Protein AF-A0A316NWN3-F1 (afdb_monomer_lite)

Structure (mmCIF, N/CA/C/O backbone):
data_AF-A0A316NWN3-F1
#
_entry.id   AF-A0A316NWN3-F1
#
loop_
_atom_site.group_PDB
_atom_site.id
_atom_site.type_symbol
_atom_site.label_atom_id
_atom_site.label_alt_id
_atom_site.label_comp_id
_atom_site.label_asym_id
_atom_site.label_entity_id
_atom_site.label_seq_id
_atom_site.pdbx_PDB_ins_code
_atom_site.Cartn_x
_atom_site.Cartn_y
_atom_site.Cartn_z
_atom_site.occupancy
_atom_site.B_iso_or_equiv
_atom_site.auth_seq_id
_atom_site.auth_comp_id
_atom_site.auth_asym_id
_atom_site.auth_atom_id
_atom_site.pdbx_PDB_model_num
ATOM 1 N N . MET A 1 1 ? -12.450 16.317 -14.179 1.00 37.69 1 MET A N 1
ATOM 2 C CA . MET A 1 1 ? -12.655 14.947 -13.671 1.00 37.69 1 MET A CA 1
ATOM 3 C C . MET A 1 1 ? -11.309 14.260 -13.741 1.00 37.69 1 MET A C 1
ATOM 5 O O . MET A 1 1 ? -10.888 13.892 -14.831 1.00 37.69 1 MET A O 1
ATOM 9 N N . ASP A 1 2 ? -10.600 14.196 -12.617 1.00 39.12 2 ASP A N 1
ATOM 10 C CA . ASP A 1 2 ? -9.309 13.515 -12.515 1.00 39.12 2 ASP A CA 1
ATOM 11 C C . ASP A 1 2 ? -9.553 12.002 -12.532 1.00 39.12 2 ASP A C 1
ATOM 13 O O . ASP A 1 2 ? -9.794 11.373 -11.507 1.00 39.12 2 ASP A O 1
ATOM 17 N N . ALA A 1 3 ? -9.535 11.395 -13.722 1.00 45.00 3 ALA A N 1
ATOM 18 C CA . ALA A 1 3 ? -9.734 9.949 -13.908 1.00 45.00 3 ALA A CA 1
ATOM 19 C C . ALA A 1 3 ? -8.635 9.077 -13.246 1.00 45.00 3 ALA A C 1
ATOM 21 O O . ALA A 1 3 ? -8.679 7.841 -13.295 1.00 45.00 3 ALA A O 1
ATOM 22 N N . CYS A 1 4 ? -7.651 9.730 -12.628 1.00 53.38 4 CYS A N 1
ATOM 23 C CA . CYS A 1 4 ? -6.508 9.138 -11.952 1.00 53.38 4 CYS A CA 1
ATOM 24 C C . CYS A 1 4 ? -6.606 9.204 -10.420 1.00 53.38 4 CYS A C 1
ATOM 26 O O . CYS A 1 4 ? -5.701 8.705 -9.755 1.00 53.38 4 CYS A O 1
ATOM 28 N N . GLU A 1 5 ? -7.660 9.797 -9.845 1.00 52.38 5 GLU A N 1
ATOM 29 C CA . GLU A 1 5 ? -7.806 9.835 -8.389 1.00 52.38 5 GLU A CA 1
ATOM 30 C C . GLU A 1 5 ? -8.100 8.425 -7.857 1.00 52.38 5 GLU A C 1
ATOM 32 O O . GLU A 1 5 ? -9.087 7.784 -8.227 1.00 52.38 5 GLU A O 1
ATOM 37 N N . VAL A 1 6 ? -7.196 7.909 -7.023 1.00 56.62 6 VAL A N 1
ATOM 38 C CA . VAL A 1 6 ? -7.388 6.647 -6.315 1.00 56.62 6 VAL A CA 1
ATOM 39 C C . VAL A 1 6 ? -7.983 6.968 -4.958 1.00 56.62 6 VAL A C 1
ATOM 41 O O . VAL A 1 6 ? -7.373 7.695 -4.184 1.00 56.62 6 VAL A O 1
ATOM 44 N N . GLN A 1 7 ? -9.159 6.417 -4.674 1.00 60.88 7 GLN A N 1
ATOM 45 C CA . GLN A 1 7 ? -9.764 6.496 -3.351 1.00 60.88 7 GLN A CA 1
ATOM 46 C C . GLN A 1 7 ? -9.603 5.154 -2.646 1.00 60.88 7 GLN A C 1
ATOM 48 O O . GLN A 1 7 ? -9.893 4.103 -3.221 1.00 60.88 7 GLN A O 1
ATOM 53 N N . LEU A 1 8 ? -9.185 5.215 -1.382 1.00 59.44 8 LEU A N 1
ATOM 54 C CA . LEU A 1 8 ? -8.879 4.070 -0.519 1.00 59.44 8 LEU A CA 1
ATOM 55 C C . LEU A 1 8 ? -10.015 3.034 -0.416 1.00 59.44 8 LEU A C 1
ATOM 57 O O . LEU A 1 8 ? -9.773 1.878 -0.098 1.00 59.44 8 LEU A O 1
ATOM 61 N N . THR A 1 9 ? -11.257 3.452 -0.662 1.00 58.72 9 THR A N 1
ATOM 62 C CA . THR A 1 9 ? -12.479 2.658 -0.472 1.00 58.72 9 THR A CA 1
ATOM 63 C C . THR A 1 9 ? -13.214 2.343 -1.775 1.00 58.72 9 THR A C 1
ATOM 65 O O . THR A 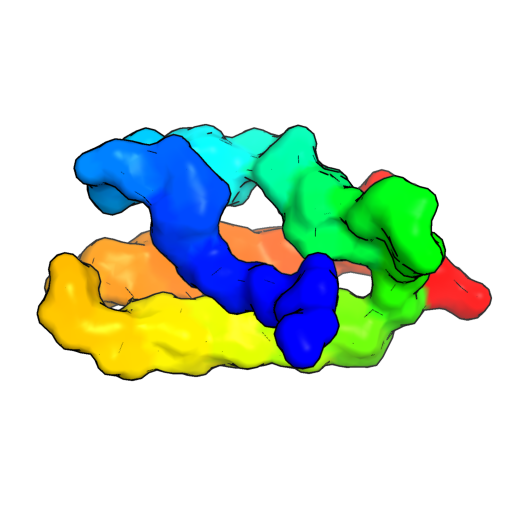1 9 ? -14.361 1.899 -1.737 1.00 58.72 9 THR A O 1
ATOM 68 N N . SER A 1 10 ? -12.599 2.562 -2.942 1.00 55.22 10 SER A N 1
ATOM 69 C CA . SER A 1 10 ? -13.236 2.286 -4.238 1.00 55.22 10 SER A CA 1
ATOM 70 C C . SER A 1 10 ? -13.430 0.778 -4.477 1.00 55.22 10 SER A C 1
ATOM 72 O O . SER A 1 10 ? -12.656 0.155 -5.198 1.00 55.22 10 SER A O 1
ATOM 74 N N . GLY A 1 11 ? -14.478 0.194 -3.886 1.00 57.66 11 GLY A N 1
ATOM 75 C CA . GLY A 1 11 ? -14.956 -1.165 -4.168 1.00 57.66 11 GLY A CA 1
ATOM 76 C C . GLY A 1 11 ? -15.118 -2.102 -2.965 1.00 57.66 11 GLY A C 1
ATOM 77 O O . GLY A 1 11 ? -15.749 -3.143 -3.126 1.00 57.66 11 GLY A O 1
ATOM 78 N N . SER A 1 12 ? -14.609 -1.758 -1.778 1.00 61.41 12 SER A N 1
ATOM 79 C CA . SER A 1 12 ? -14.710 -2.613 -0.582 1.00 61.41 12 SER A CA 1
ATOM 80 C C . SER A 1 12 ? -15.886 -2.191 0.303 1.00 61.41 12 SER A C 1
ATOM 82 O O . SER A 1 12 ? -16.002 -1.020 0.661 1.00 61.41 12 SER A O 1
ATOM 84 N N . SER A 1 13 ? -16.750 -3.142 0.676 1.00 66.38 13 SER A N 1
ATOM 85 C CA . SER A 1 13 ? -17.936 -2.862 1.506 1.00 66.38 13 SER A CA 1
ATOM 86 C C . SER A 1 13 ? -17.623 -2.861 3.009 1.00 66.38 13 SER A C 1
ATOM 88 O O . SER A 1 13 ? -18.419 -2.369 3.808 1.00 66.38 13 SER A O 1
ATOM 90 N N . SER A 1 14 ? -16.456 -3.379 3.405 1.00 84.56 14 SER A N 1
ATOM 91 C CA . SER A 1 14 ? -15.982 -3.434 4.789 1.00 84.56 14 SER A CA 1
ATOM 92 C C . SER A 1 14 ? -14.456 -3.292 4.890 1.00 84.56 14 SER A C 1
ATOM 94 O O . SER A 1 14 ? -13.725 -3.530 3.927 1.00 84.56 14 SER A O 1
ATOM 96 N N . PHE A 1 15 ? -13.956 -2.940 6.084 1.00 86.94 15 PHE A N 1
ATOM 97 C CA . PHE A 1 15 ? -12.514 -2.861 6.363 1.00 86.94 15 PHE 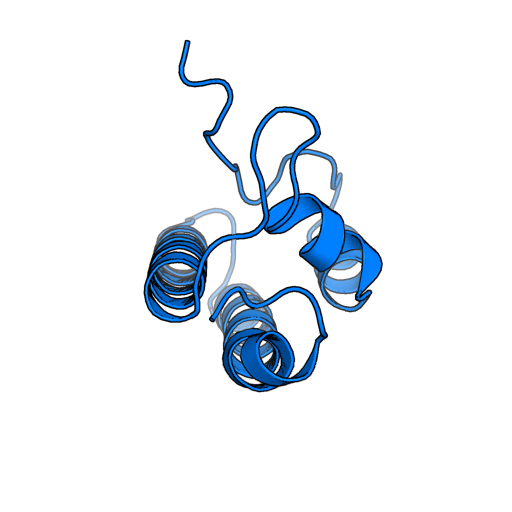A CA 1
ATOM 98 C C . PHE A 1 15 ? -11.796 -4.197 6.120 1.00 86.94 15 PHE A C 1
ATOM 100 O O . PHE A 1 15 ? -10.695 -4.219 5.577 1.00 86.94 15 PHE A O 1
ATOM 107 N N . GLN A 1 16 ? -12.415 -5.317 6.507 1.00 88.56 16 GLN A N 1
ATOM 108 C CA . GLN A 1 16 ? -11.810 -6.636 6.331 1.00 88.56 16 GLN A CA 1
ATOM 109 C C . GLN A 1 16 ? -11.659 -6.978 4.843 1.00 88.56 16 GLN A C 1
ATOM 111 O O . GLN A 1 16 ? -10.582 -7.394 4.432 1.00 88.56 16 GLN A O 1
ATOM 116 N N . GLU A 1 17 ? -12.681 -6.709 4.026 1.00 88.62 17 GLU A N 1
ATOM 117 C CA . GLU A 1 17 ? -12.586 -6.889 2.571 1.00 88.62 17 GLU A CA 1
ATOM 118 C C . GLU A 1 17 ? -11.511 -5.996 1.942 1.00 88.62 17 GLU A C 1
ATOM 120 O O . GLU A 1 17 ? -10.784 -6.452 1.063 1.00 88.62 17 GLU A O 1
ATOM 125 N N . LEU A 1 18 ? -11.365 -4.751 2.415 1.00 89.19 18 LEU A N 1
ATOM 126 C CA . LEU A 1 18 ? -10.292 -3.859 1.968 1.00 89.19 18 LEU A CA 1
ATOM 127 C C . LEU A 1 18 ? -8.912 -4.462 2.257 1.00 89.19 18 LEU A C 1
ATOM 129 O O . LEU A 1 18 ? -8.067 -4.529 1.368 1.00 89.19 18 LEU A O 1
ATOM 133 N N . VAL A 1 19 ? -8.688 -4.929 3.485 1.00 91.06 19 VAL A N 1
ATOM 134 C CA . VAL A 1 19 ? -7.424 -5.561 3.890 1.00 91.06 19 VAL A CA 1
ATOM 135 C C . VAL A 1 19 ? -7.157 -6.836 3.089 1.00 91.06 19 VAL A C 1
ATOM 137 O O . VAL A 1 19 ? -6.029 -7.043 2.641 1.00 91.06 19 VAL A O 1
ATOM 140 N N . ASP A 1 20 ? -8.173 -7.673 2.874 1.00 91.44 20 ASP A N 1
ATOM 141 C CA . ASP A 1 20 ? -8.044 -8.908 2.094 1.00 91.44 20 ASP A CA 1
ATOM 142 C C . ASP A 1 20 ? -7.737 -8.631 0.618 1.00 91.44 20 ASP A C 1
ATOM 144 O O . ASP A 1 20 ? -6.983 -9.377 -0.012 1.00 91.44 20 ASP A O 1
ATOM 148 N N . ASP A 1 21 ? -8.277 -7.554 0.049 1.00 90.44 21 ASP A N 1
ATOM 149 C CA . ASP A 1 21 ? -7.929 -7.128 -1.303 1.00 90.44 21 ASP A CA 1
ATOM 150 C C . ASP A 1 21 ? -6.520 -6.537 -1.367 1.00 90.44 21 ASP A C 1
ATOM 152 O O . ASP A 1 21 ? -5.733 -6.953 -2.219 1.00 90.44 21 ASP A O 1
ATOM 156 N N . MET A 1 22 ? -6.151 -5.663 -0.427 1.00 92.44 22 MET A N 1
ATOM 157 C CA . MET A 1 22 ? -4.795 -5.113 -0.303 1.00 92.44 22 MET A CA 1
ATOM 158 C C . MET A 1 22 ? -3.739 -6.188 0.004 1.00 92.44 22 MET A C 1
ATOM 160 O O . MET A 1 22 ? -2.556 -5.983 -0.259 1.00 92.44 22 MET A O 1
ATOM 164 N N . ALA A 1 23 ? -4.111 -7.363 0.503 1.00 90.75 23 ALA A N 1
ATOM 165 C CA . ALA A 1 23 ? -3.173 -8.476 0.639 1.00 90.75 23 ALA A CA 1
ATOM 166 C C . ALA A 1 23 ? -2.783 -9.086 -0.725 1.00 90.75 23 ALA A C 1
ATOM 168 O O . ALA A 1 23 ? -1.701 -9.657 -0.861 1.00 90.75 23 ALA A O 1
ATOM 169 N N . LYS A 1 24 ? -3.617 -8.945 -1.763 1.00 92.12 24 LYS A N 1
ATOM 170 C CA . LYS A 1 24 ? -3.411 -9.576 -3.077 1.00 92.12 24 LYS A CA 1
ATOM 171 C C . LYS A 1 24 ? -2.582 -8.687 -4.000 1.00 92.12 24 LYS A C 1
ATOM 173 O O . LYS A 1 24 ? -2.921 -7.531 -4.235 1.00 92.12 24 LYS A O 1
ATOM 178 N N . ASP A 1 25 ? -1.596 -9.265 -4.683 1.00 91.69 25 ASP A N 1
ATOM 179 C CA . ASP A 1 25 ? -0.801 -8.558 -5.705 1.00 91.69 25 ASP A CA 1
ATOM 180 C C . ASP A 1 25 ? -1.678 -7.947 -6.811 1.00 91.69 25 ASP A C 1
ATOM 182 O O . ASP A 1 25 ? -1.400 -6.859 -7.307 1.00 91.69 25 ASP A O 1
ATOM 186 N N . SER A 1 26 ? -2.793 -8.604 -7.155 1.00 89.88 26 SER A N 1
ATOM 187 C CA . SER A 1 26 ? -3.739 -8.118 -8.169 1.00 89.88 26 SER A CA 1
ATOM 188 C C . SER A 1 26 ? -4.364 -6.756 -7.849 1.00 89.88 26 SER A C 1
ATOM 190 O O . SER A 1 26 ? -4.659 -6.000 -8.776 1.00 89.88 26 SER A O 1
ATOM 192 N N . TYR A 1 27 ? -4.545 -6.423 -6.566 1.00 91.12 27 TYR A N 1
ATOM 193 C CA . TYR A 1 27 ? -5.010 -5.100 -6.154 1.00 91.12 27 TYR A CA 1
ATOM 194 C C . TYR A 1 27 ? -3.959 -4.045 -6.507 1.00 91.12 27 TYR A C 1
ATOM 196 O O . TYR A 1 27 ? -4.264 -3.057 -7.170 1.00 91.12 27 TYR A O 1
ATOM 204 N N . TRP A 1 28 ? -2.698 -4.308 -6.168 1.00 91.56 28 TRP A N 1
ATOM 205 C CA . TRP A 1 28 ? -1.587 -3.388 -6.412 1.00 91.56 28 TRP A CA 1
ATOM 206 C C . TRP A 1 28 ? -1.253 -3.239 -7.887 1.00 91.56 28 TRP A C 1
ATOM 208 O O . TRP A 1 28 ? -0.989 -2.132 -8.343 1.00 91.56 28 TRP A O 1
ATOM 218 N N . ILE A 1 29 ? -1.351 -4.317 -8.664 1.00 89.44 29 ILE A N 1
ATOM 219 C CA . ILE A 1 29 ? -1.235 -4.237 -10.123 1.00 89.44 29 ILE A CA 1
ATOM 220 C C . ILE A 1 29 ? -2.278 -3.258 -10.675 1.00 89.44 29 ILE A C 1
ATOM 222 O O . ILE A 1 29 ? -1.934 -2.422 -11.496 1.00 89.44 29 ILE A O 1
ATOM 226 N N . ARG A 1 30 ? -3.532 -3.297 -10.205 1.00 87.44 30 ARG A N 1
ATOM 227 C CA . ARG A 1 30 ? -4.582 -2.349 -10.637 1.00 87.44 30 ARG A CA 1
ATOM 228 C C . ARG A 1 30 ? -4.389 -0.936 -10.080 1.00 87.44 30 ARG A C 1
ATOM 230 O O . ARG A 1 30 ? -4.834 0.029 -10.702 1.00 87.44 30 ARG A O 1
ATOM 237 N N . PHE A 1 31 ? -3.770 -0.821 -8.908 1.00 88.75 31 PHE A N 1
ATOM 238 C CA . PHE A 1 31 ? -3.418 0.452 -8.285 1.00 88.75 31 PHE A CA 1
ATOM 239 C C . PHE A 1 31 ? -2.338 1.185 -9.094 1.00 88.75 31 PHE A C 1
ATOM 241 O O . PHE A 1 31 ? -2.506 2.359 -9.414 1.00 88.75 31 PHE A O 1
ATOM 248 N N . PHE A 1 32 ? -1.264 0.486 -9.473 1.00 88.94 32 PHE A N 1
ATOM 249 C CA . PHE A 1 32 ? -0.133 1.062 -10.207 1.00 88.94 32 PHE A CA 1
ATOM 250 C C . PHE A 1 32 ? -0.344 1.107 -11.722 1.00 88.94 32 PHE A C 1
ATOM 252 O O . PHE A 1 32 ? 0.084 2.057 -12.374 1.00 88.94 32 PHE A O 1
ATOM 259 N N . CYS A 1 33 ? -0.993 0.095 -12.296 1.00 85.12 33 CYS A N 1
ATOM 260 C CA . CYS A 1 33 ? -1.198 -0.022 -13.734 1.00 85.12 33 CYS A CA 1
ATOM 261 C C . CYS A 1 33 ? -2.650 0.295 -14.077 1.00 85.12 33 CYS A C 1
ATOM 263 O O . CYS A 1 33 ? -3.576 -0.428 -13.700 1.00 85.12 33 CYS A O 1
ATOM 265 N N . ARG A 1 34 ? -2.853 1.355 -14.860 1.00 78.06 34 ARG A N 1
ATOM 266 C CA . ARG A 1 34 ? -4.170 1.732 -15.379 1.00 78.06 34 ARG A CA 1
ATOM 267 C C . ARG A 1 34 ? -4.207 1.482 -16.886 1.00 78.06 34 ARG A C 1
ATOM 269 O O . ARG A 1 34 ? -3.189 1.644 -17.547 1.00 78.06 34 ARG A O 1
ATOM 276 N N . PRO A 1 35 ? -5.371 1.165 -17.478 1.00 76.94 35 PRO A N 1
ATOM 277 C CA . PRO A 1 35 ? -5.469 0.976 -18.928 1.00 76.94 35 PRO A CA 1
ATOM 278 C C . PRO A 1 35 ? -4.991 2.184 -19.753 1.00 76.94 35 PRO A C 1
ATOM 280 O O . PRO A 1 35 ? -4.577 2.022 -20.894 1.00 76.94 35 PRO A O 1
ATOM 283 N N . CYS A 1 36 ? -5.050 3.393 -19.184 1.00 79.94 36 CYS A N 1
ATOM 284 C CA . CYS A 1 36 ? -4.683 4.640 -19.851 1.00 79.94 36 CYS A CA 1
ATOM 285 C C . CYS A 1 36 ? -3.240 5.107 -19.598 1.00 79.94 36 CYS A C 1
ATOM 287 O O . CYS A 1 36 ? -2.798 6.045 -20.260 1.00 79.94 36 CYS A O 1
ATOM 289 N N . CYS A 1 37 ? -2.513 4.516 -18.643 1.00 75.88 37 CYS A N 1
ATOM 290 C CA . CYS A 1 37 ? -1.189 4.993 -18.239 1.00 75.88 37 CYS A CA 1
ATOM 291 C C . CYS A 1 37 ? -0.252 3.821 -17.912 1.00 75.88 37 CYS A C 1
ATOM 293 O O . CYS A 1 37 ? -0.674 2.870 -17.253 1.00 75.88 37 CYS A O 1
ATOM 295 N N . PRO A 1 38 ? 1.025 3.880 -18.330 1.00 81.69 38 PRO A N 1
ATOM 296 C CA . PRO A 1 38 ? 2.005 2.878 -17.933 1.00 81.69 38 PRO A CA 1
ATOM 297 C C . PRO A 1 38 ? 2.241 2.917 -16.417 1.00 81.69 38 PRO A C 1
ATOM 299 O O . PRO A 1 38 ? 1.998 3.940 -15.777 1.00 81.69 38 PRO A O 1
ATOM 302 N N . ALA A 1 39 ? 2.759 1.817 -15.865 1.00 88.94 39 ALA A N 1
ATOM 303 C CA . ALA A 1 39 ? 3.184 1.764 -14.469 1.00 88.94 39 ALA A CA 1
ATOM 304 C C . ALA A 1 39 ? 4.191 2.893 -14.156 1.00 88.94 39 ALA A C 1
ATOM 306 O O . ALA A 1 39 ? 5.008 3.228 -15.026 1.00 88.94 39 ALA A O 1
ATOM 307 N N . PRO A 1 40 ? 4.147 3.488 -12.953 1.00 90.94 40 PRO A N 1
ATOM 308 C CA . PRO A 1 40 ? 5.078 4.542 -12.569 1.00 90.94 40 PRO A CA 1
ATOM 309 C C . PRO A 1 40 ? 6.524 4.031 -12.441 1.00 90.94 40 PRO A C 1
ATOM 311 O O . PRO A 1 40 ? 6.793 2.832 -12.315 1.00 90.94 40 PRO A O 1
ATOM 314 N N . ASP A 1 41 ? 7.479 4.955 -12.458 1.00 92.88 41 ASP A N 1
ATOM 315 C CA . ASP A 1 41 ? 8.832 4.673 -11.979 1.00 92.88 41 ASP A CA 1
ATOM 316 C C . ASP A 1 41 ? 8.837 4.499 -10.448 1.00 92.88 41 ASP A C 1
ATOM 318 O O . ASP A 1 41 ? 7.807 4.624 -9.775 1.00 92.88 41 ASP A O 1
ATOM 322 N N . LEU A 1 42 ? 9.999 4.167 -9.881 1.00 93.19 42 LEU A N 1
ATOM 323 C CA . LEU A 1 42 ? 10.119 3.928 -8.443 1.00 93.19 42 LEU A CA 1
ATOM 324 C C . LEU A 1 42 ? 9.706 5.155 -7.616 1.00 93.19 42 LEU A C 1
ATOM 326 O O . LEU A 1 42 ? 8.982 5.017 -6.632 1.00 93.19 42 LEU A O 1
ATOM 330 N N . GLU A 1 43 ? 10.138 6.351 -8.017 1.00 93.38 43 GLU A N 1
ATOM 331 C CA . GLU A 1 43 ? 9.832 7.583 -7.285 1.00 93.38 43 GLU A CA 1
ATOM 332 C C . GLU A 1 43 ? 8.331 7.905 -7.328 1.00 93.38 43 GLU A C 1
ATOM 334 O O . GLU A 1 43 ? 7.730 8.234 -6.302 1.00 93.38 43 GLU A O 1
ATOM 339 N N . GLY A 1 44 ? 7.701 7.767 -8.496 1.00 91.94 44 GLY A N 1
ATOM 340 C CA . GLY A 1 44 ? 6.266 7.950 -8.675 1.00 91.94 44 GLY A CA 1
ATOM 341 C C . GLY A 1 44 ? 5.451 6.947 -7.863 1.00 91.94 44 GLY A C 1
ATOM 342 O O . GLY A 1 44 ? 4.489 7.337 -7.201 1.00 91.94 44 GLY A O 1
ATOM 343 N N . ALA A 1 45 ? 5.860 5.678 -7.841 1.00 92.50 45 ALA A N 1
ATOM 344 C CA . ALA A 1 45 ? 5.197 4.650 -7.043 1.00 92.50 45 ALA A CA 1
ATOM 345 C C . ALA A 1 45 ? 5.294 4.932 -5.540 1.00 92.50 45 ALA A C 1
ATOM 347 O O . ALA A 1 45 ? 4.289 4.821 -4.836 1.00 92.50 45 ALA A O 1
ATOM 348 N N . ILE A 1 46 ? 6.470 5.349 -5.056 1.00 94.12 46 ILE A N 1
ATOM 349 C CA . ILE A 1 46 ? 6.665 5.739 -3.652 1.00 94.12 46 ILE A CA 1
ATOM 350 C C . ILE A 1 46 ? 5.757 6.922 -3.304 1.00 94.12 46 ILE A C 1
ATOM 352 O O . ILE A 1 46 ? 5.025 6.841 -2.322 1.00 94.12 46 ILE A O 1
ATOM 356 N N . LYS A 1 47 ? 5.703 7.963 -4.145 1.00 93.06 47 LYS A N 1
ATOM 357 C CA . LYS A 1 47 ? 4.804 9.115 -3.942 1.00 93.06 47 LYS A CA 1
ATOM 358 C C . LYS A 1 47 ? 3.330 8.705 -3.877 1.00 93.06 47 LYS A C 1
ATOM 360 O O . LYS A 1 47 ? 2.587 9.223 -3.045 1.00 93.06 47 LYS A O 1
ATOM 365 N N . MET A 1 48 ? 2.897 7.780 -4.736 1.00 92.44 48 MET A N 1
ATOM 366 C CA . MET A 1 48 ? 1.526 7.256 -4.712 1.00 92.44 48 MET A CA 1
ATOM 367 C C . MET A 1 48 ? 1.231 6.483 -3.420 1.00 92.44 48 MET A C 1
ATOM 369 O O . MET A 1 48 ? 0.166 6.665 -2.834 1.00 92.44 48 MET A O 1
ATOM 373 N N . LEU A 1 49 ? 2.169 5.651 -2.963 1.00 94.31 49 LEU A N 1
ATOM 374 C CA . LEU A 1 49 ? 2.038 4.890 -1.718 1.00 94.31 49 LEU A CA 1
ATOM 375 C C . LEU A 1 49 ? 2.062 5.795 -0.478 1.00 94.31 49 LEU A C 1
ATOM 377 O O . LEU A 1 49 ? 1.259 5.595 0.428 1.00 94.31 49 LEU A O 1
ATOM 381 N N . ASP A 1 50 ? 2.918 6.818 -0.450 1.00 94.12 50 ASP A N 1
ATOM 382 C CA . ASP A 1 50 ? 2.965 7.809 0.633 1.00 94.12 50 ASP A CA 1
ATOM 383 C C . ASP A 1 50 ? 1.658 8.593 0.730 1.00 94.12 50 ASP A C 1
ATOM 385 O O . ASP A 1 50 ? 1.125 8.787 1.825 1.00 94.12 50 ASP A O 1
ATOM 389 N N . LYS A 1 51 ? 1.097 8.992 -0.419 1.00 92.88 51 LYS A N 1
ATOM 390 C CA . LYS A 1 51 ? -0.225 9.619 -0.463 1.00 92.88 51 LYS A CA 1
ATOM 391 C C . LYS A 1 51 ? -1.291 8.678 0.105 1.00 92.88 51 LYS A C 1
ATOM 393 O O . LYS A 1 51 ? -2.062 9.100 0.962 1.00 92.88 51 LYS A O 1
ATOM 398 N N . LEU A 1 52 ? -1.283 7.409 -0.304 1.00 92.69 52 LEU A N 1
ATOM 399 C CA . LEU A 1 52 ? -2.234 6.408 0.182 1.00 92.69 52 LEU A CA 1
ATOM 400 C C . LEU A 1 52 ? -2.113 6.186 1.703 1.00 92.69 52 LEU A C 1
ATOM 402 O O . LEU A 1 52 ? -3.122 6.069 2.397 1.00 92.69 52 LEU A O 1
ATOM 406 N N . ALA A 1 53 ? -0.894 6.181 2.252 1.00 93.00 53 ALA A N 1
ATOM 407 C CA . ALA A 1 53 ? -0.669 6.078 3.696 1.00 93.00 53 ALA A CA 1
ATOM 408 C C . ALA A 1 53 ? -1.168 7.324 4.450 1.00 93.00 53 ALA A C 1
ATOM 410 O O . ALA A 1 53 ? -1.766 7.211 5.525 1.00 93.00 53 ALA A O 1
ATOM 411 N N . ALA A 1 54 ? -0.975 8.517 3.881 1.00 92.19 54 ALA A N 1
ATOM 412 C CA . ALA A 1 54 ? -1.503 9.762 4.435 1.00 92.19 54 ALA A CA 1
ATOM 413 C C . ALA A 1 54 ? -3.045 9.779 4.428 1.00 92.19 54 ALA A C 1
ATOM 415 O O . ALA A 1 54 ? -3.667 10.157 5.423 1.00 92.19 54 ALA A O 1
ATOM 416 N N . GLU A 1 55 ? -3.671 9.298 3.354 1.00 90.88 55 GLU A N 1
ATOM 417 C CA . GLU A 1 55 ? -5.128 9.144 3.259 1.00 90.88 55 GLU A CA 1
ATOM 418 C C . GLU A 1 55 ? -5.652 8.137 4.289 1.00 90.88 55 GLU A C 1
ATOM 420 O O . GLU A 1 55 ? -6.621 8.422 4.988 1.00 90.88 55 GLU A O 1
ATOM 425 N N . ALA A 1 56 ? -4.984 6.992 4.461 1.00 89.81 56 ALA A N 1
ATOM 426 C CA . ALA A 1 56 ? -5.361 6.009 5.474 1.00 89.81 56 ALA A CA 1
ATOM 427 C C . ALA A 1 56 ? -5.244 6.575 6.901 1.00 89.81 56 ALA A C 1
ATOM 429 O O . ALA A 1 56 ? -6.152 6.393 7.708 1.00 89.81 56 ALA A O 1
ATOM 430 N N . SER A 1 57 ? -4.157 7.290 7.212 1.00 90.75 57 SER A N 1
ATOM 431 C CA . SER A 1 57 ? -3.919 7.840 8.558 1.00 90.75 57 SER A CA 1
ATOM 432 C C . SER A 1 57 ? -4.893 8.962 8.943 1.00 90.75 57 SER A C 1
ATOM 434 O O . SER A 1 57 ? -5.309 9.052 10.104 1.00 90.75 57 SER A O 1
ATOM 436 N N . SER A 1 58 ? -5.295 9.784 7.972 1.00 90.69 58 SER A N 1
ATOM 437 C CA . SER A 1 58 ? -6.239 10.893 8.163 1.00 90.69 58 SER A CA 1
ATOM 438 C C . SER A 1 58 ? -7.710 10.475 8.101 1.00 90.69 58 SER A C 1
ATOM 440 O O . SER A 1 58 ? -8.577 11.271 8.454 1.00 90.69 58 SER A O 1
ATOM 442 N N . ASN A 1 59 ? -8.013 9.235 7.708 1.00 86.81 59 ASN A N 1
ATOM 443 C CA . ASN A 1 59 ? -9.385 8.752 7.619 1.00 86.81 59 ASN A CA 1
ATOM 444 C C . ASN A 1 59 ? -9.997 8.528 9.013 1.00 86.81 59 ASN A C 1
ATOM 446 O O . ASN A 1 59 ? -9.582 7.641 9.760 1.00 86.81 59 ASN A O 1
ATOM 450 N N . GLU A 1 60 ? -11.007 9.325 9.356 1.00 88.56 60 GLU A N 1
ATOM 451 C CA . GLU A 1 60 ? -11.720 9.254 10.639 1.00 88.56 60 GLU A CA 1
ATOM 452 C C . GLU A 1 60 ? -12.631 8.023 10.762 1.00 88.56 60 GLU A C 1
ATOM 454 O O . GLU A 1 60 ? -13.046 7.677 11.866 1.00 88.56 60 GLU A O 1
ATOM 459 N N . ALA A 1 61 ? -12.928 7.333 9.655 1.00 86.88 61 ALA A N 1
ATOM 460 C CA . ALA A 1 61 ? -13.721 6.105 9.664 1.00 86.88 61 ALA A CA 1
ATOM 461 C C . ALA A 1 61 ? -12.941 4.883 10.178 1.00 86.88 61 ALA A C 1
ATOM 463 O O . ALA A 1 61 ? -13.551 3.843 10.425 1.00 86.88 61 ALA A O 1
ATOM 464 N N . PHE A 1 62 ? -11.615 4.992 10.315 1.00 88.25 62 PHE A N 1
ATOM 465 C CA . PHE A 1 62 ? -10.762 3.918 10.810 1.00 88.25 62 PHE A CA 1
ATOM 466 C C . PHE A 1 62 ? -10.262 4.201 12.223 1.00 88.25 62 PHE A C 1
ATOM 468 O O . PHE A 1 62 ? -9.866 5.324 12.541 1.00 88.25 62 PHE A O 1
ATOM 475 N N . ASP A 1 63 ? -10.217 3.165 13.057 1.00 93.12 63 ASP A N 1
ATOM 476 C CA . ASP A 1 63 ? -9.503 3.227 14.333 1.00 93.12 63 ASP A CA 1
ATOM 477 C C . ASP A 1 63 ? -7.978 3.129 14.142 1.00 93.12 63 ASP A C 1
ATOM 479 O O . ASP A 1 63 ? -7.476 2.790 13.067 1.00 93.12 63 ASP A O 1
ATOM 483 N N . ASP A 1 64 ? -7.213 3.427 15.193 1.00 93.62 64 ASP A N 1
ATOM 484 C CA . ASP A 1 64 ? -5.748 3.444 15.121 1.00 93.62 64 ASP A CA 1
ATOM 485 C C . ASP A 1 64 ? -5.145 2.083 14.732 1.00 93.62 64 ASP A C 1
ATOM 487 O O . ASP A 1 64 ? -4.156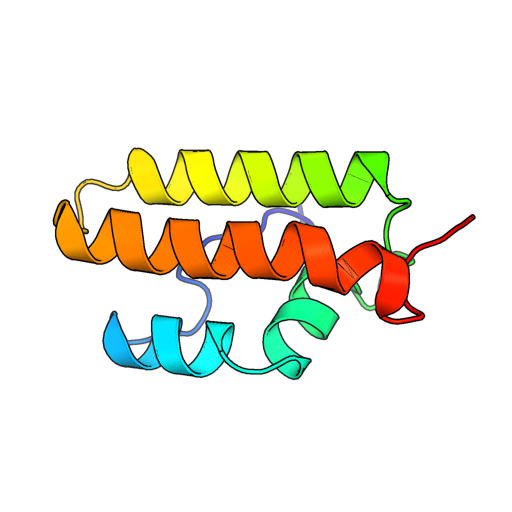 2.034 13.998 1.00 93.62 64 ASP A O 1
ATOM 491 N N . GLY A 1 65 ? -5.753 0.972 15.160 1.00 93.81 65 GLY A N 1
ATOM 492 C CA . GLY A 1 65 ? -5.313 -0.373 14.788 1.00 93.81 65 GLY A CA 1
ATOM 493 C C . GLY A 1 65 ? -5.585 -0.674 13.314 1.00 93.81 65 GLY A C 1
ATOM 494 O O . GLY A 1 65 ? -4.730 -1.226 12.615 1.00 93.81 65 GLY A O 1
ATOM 495 N N . GLN A 1 66 ? -6.745 -0.253 12.812 1.00 93.62 66 GLN A N 1
ATOM 496 C CA . GLN A 1 66 ? -7.095 -0.336 11.394 1.00 93.62 66 GLN A CA 1
ATOM 497 C C . GLN A 1 66 ? -6.143 0.489 10.520 1.00 93.62 66 GLN A C 1
ATOM 499 O O . GLN A 1 66 ? -5.628 -0.021 9.519 1.00 93.62 66 GLN A O 1
ATOM 504 N N . LYS A 1 67 ? -5.838 1.724 10.932 1.00 94.00 67 LYS A N 1
ATOM 505 C CA . LYS A 1 67 ? -4.873 2.603 10.253 1.00 94.00 67 LYS A CA 1
ATOM 506 C C . LYS A 1 67 ? -3.492 1.968 10.184 1.00 94.00 67 LYS A C 1
ATOM 508 O O . LYS A 1 67 ? -2.916 1.873 9.102 1.00 94.00 67 LYS A O 1
ATOM 513 N N . GLN A 1 68 ? -2.981 1.484 11.317 1.00 94.69 68 GLN A N 1
ATOM 514 C CA . GLN A 1 68 ? -1.673 0.828 11.377 1.00 94.69 68 GLN A CA 1
ATOM 515 C C . GLN A 1 68 ? -1.601 -0.396 10.462 1.00 94.69 68 GLN A C 1
ATOM 517 O O . GLN A 1 68 ? -0.592 -0.594 9.786 1.00 94.69 68 GLN A O 1
ATOM 522 N N . ARG A 1 69 ? -2.674 -1.188 10.385 1.00 94.69 69 ARG A N 1
ATOM 523 C CA . ARG A 1 69 ? -2.720 -2.375 9.524 1.00 94.69 69 ARG A CA 1
ATOM 524 C C . ARG A 1 69 ? -2.686 -2.025 8.036 1.00 94.69 69 ARG A C 1
ATOM 526 O O . ARG A 1 69 ? -1.974 -2.684 7.284 1.00 94.69 69 ARG A O 1
ATOM 533 N N . ILE A 1 70 ? -3.410 -0.987 7.616 1.00 93.81 70 ILE A N 1
ATOM 534 C CA . ILE A 1 70 ? -3.354 -0.495 6.230 1.00 93.81 70 ILE A CA 1
ATOM 535 C C . ILE A 1 70 ? -1.955 0.046 5.913 1.00 93.81 70 ILE A C 1
ATOM 537 O O . ILE A 1 70 ? -1.380 -0.308 4.886 1.00 93.81 70 ILE A O 1
ATOM 541 N N . ILE A 1 71 ? -1.385 0.861 6.805 1.00 94.44 71 ILE A N 1
ATOM 542 C CA . ILE A 1 71 ? -0.045 1.436 6.622 1.00 94.44 71 ILE A CA 1
ATOM 543 C C . ILE A 1 71 ? 1.009 0.328 6.503 1.00 94.44 71 ILE A C 1
ATOM 545 O O . ILE A 1 71 ? 1.855 0.397 5.618 1.00 94.44 71 ILE A O 1
ATOM 549 N N . ALA A 1 72 ? 0.926 -0.729 7.315 1.00 95.19 72 ALA A N 1
ATOM 550 C CA . ALA A 1 72 ? 1.842 -1.865 7.223 1.00 95.19 72 ALA A CA 1
ATOM 551 C C . ALA A 1 72 ? 1.806 -2.538 5.838 1.00 95.19 72 ALA A C 1
ATOM 553 O O . ALA A 1 72 ? 2.857 -2.766 5.242 1.00 95.19 72 ALA A O 1
ATOM 554 N N . LEU A 1 73 ? 0.612 -2.772 5.279 1.00 95.19 73 LEU A N 1
ATOM 555 C CA . LEU A 1 73 ? 0.468 -3.322 3.924 1.00 95.19 73 LEU A CA 1
ATOM 556 C C . LEU A 1 73 ? 1.077 -2.399 2.859 1.00 95.19 73 LEU A C 1
ATOM 558 O O . LEU A 1 73 ? 1.693 -2.870 1.905 1.00 95.19 73 LEU A O 1
ATOM 562 N N . ILE A 1 74 ? 0.925 -1.082 3.018 1.00 95.00 74 ILE A N 1
ATOM 563 C CA . ILE A 1 74 ? 1.511 -0.087 2.110 1.00 95.00 74 ILE A CA 1
ATOM 564 C C . ILE A 1 74 ? 3.045 -0.132 2.170 1.00 95.00 74 ILE A C 1
ATOM 566 O O . ILE A 1 74 ? 3.696 -0.148 1.123 1.00 95.00 74 ILE A O 1
ATOM 570 N N . GLU A 1 75 ? 3.631 -0.203 3.367 1.00 94.62 75 GLU A N 1
ATOM 571 C CA . GLU A 1 75 ? 5.086 -0.305 3.554 1.00 94.62 75 GLU A CA 1
ATOM 572 C C . GLU A 1 75 ? 5.657 -1.605 2.966 1.00 94.62 75 GLU A C 1
ATOM 574 O O . GLU A 1 75 ? 6.681 -1.585 2.274 1.00 94.62 75 GLU A O 1
ATOM 579 N N . GLU A 1 76 ? 4.964 -2.734 3.139 1.00 94.44 76 GLU A N 1
ATOM 580 C CA . GLU A 1 76 ? 5.326 -3.990 2.470 1.00 94.44 76 GLU A CA 1
ATOM 581 C C . GLU A 1 76 ? 5.366 -3.812 0.946 1.00 94.44 76 GLU A C 1
ATOM 583 O O . GLU A 1 76 ? 6.275 -4.300 0.262 1.00 94.44 76 GLU A O 1
ATOM 588 N N . ARG A 1 77 ? 4.424 -3.041 0.393 1.00 94.25 77 ARG A N 1
ATOM 589 C CA . ARG A 1 77 ? 4.375 -2.788 -1.049 1.00 94.25 77 ARG A CA 1
ATOM 590 C C . ARG A 1 77 ? 5.435 -1.842 -1.571 1.00 94.25 77 ARG A C 1
ATOM 592 O O . ARG A 1 77 ? 5.855 -2.039 -2.712 1.00 94.25 77 ARG A O 1
ATOM 599 N N . LYS A 1 78 ? 5.952 -0.920 -0.759 1.00 93.94 78 LYS A N 1
ATOM 600 C CA . LYS A 1 78 ? 7.147 -0.137 -1.124 1.00 93.94 78 LYS A CA 1
ATOM 601 C C . LYS A 1 78 ? 8.345 -1.044 -1.406 1.00 93.94 78 LYS A C 1
ATOM 603 O O . LYS A 1 78 ? 9.101 -0.788 -2.337 1.00 93.94 78 LYS A O 1
ATOM 608 N N . THR A 1 79 ? 8.478 -2.135 -0.651 1.00 93.38 79 THR A N 1
ATOM 609 C CA . THR A 1 79 ? 9.568 -3.111 -0.827 1.00 93.38 79 THR A CA 1
ATOM 610 C C . THR A 1 79 ? 9.317 -4.051 -2.012 1.00 93.38 79 THR A C 1
ATOM 612 O O . THR A 1 79 ? 10.242 -4.414 -2.744 1.00 93.38 79 THR A O 1
ATOM 615 N N . TRP A 1 80 ? 8.059 -4.434 -2.239 1.00 94.44 80 TRP A N 1
ATOM 616 C CA . TRP A 1 80 ? 7.669 -5.298 -3.357 1.00 94.44 80 TRP A CA 1
ATOM 617 C C . TRP A 1 80 ? 7.786 -4.604 -4.721 1.00 94.44 80 TRP A C 1
ATOM 619 O O . TRP A 1 80 ? 8.289 -5.206 -5.669 1.00 94.44 80 TRP A O 1
ATOM 629 N N . TYR A 1 81 ? 7.361 -3.340 -4.833 1.00 94.00 81 TYR A N 1
ATOM 630 C CA . TYR A 1 81 ? 7.240 -2.632 -6.112 1.00 94.00 81 TYR A CA 1
ATOM 631 C C . TYR A 1 81 ? 8.498 -2.652 -7.002 1.00 94.00 81 TYR A C 1
ATOM 633 O O . TYR A 1 81 ? 8.369 -3.062 -8.160 1.00 94.00 81 TYR A O 1
ATOM 641 N N . PRO A 1 82 ? 9.712 -2.302 -6.524 1.00 93.25 82 PRO A N 1
ATOM 642 C CA . PRO A 1 82 ? 10.919 -2.340 -7.359 1.00 93.25 82 PRO A CA 1
ATOM 643 C C . PRO A 1 82 ? 11.260 -3.745 -7.881 1.00 93.25 82 PRO A C 1
ATOM 645 O O . PRO A 1 82 ? 11.926 -3.871 -8.903 1.00 93.25 82 PRO A O 1
ATOM 648 N N . ASN A 1 83 ? 10.775 -4.799 -7.217 1.00 93.69 83 ASN A N 1
ATOM 649 C CA . ASN A 1 83 ? 11.024 -6.199 -7.567 1.00 93.69 83 ASN A CA 1
ATOM 650 C C . ASN A 1 83 ? 9.851 -6.855 -8.322 1.00 93.69 83 ASN A C 1
ATOM 652 O O . ASN A 1 83 ? 9.930 -8.021 -8.699 1.00 93.69 83 ASN A O 1
ATOM 656 N N . SER A 1 84 ? 8.755 -6.125 -8.543 1.00 90.25 84 SER A N 1
ATOM 657 C CA . SER A 1 84 ? 7.496 -6.659 -9.085 1.00 90.25 84 SER A CA 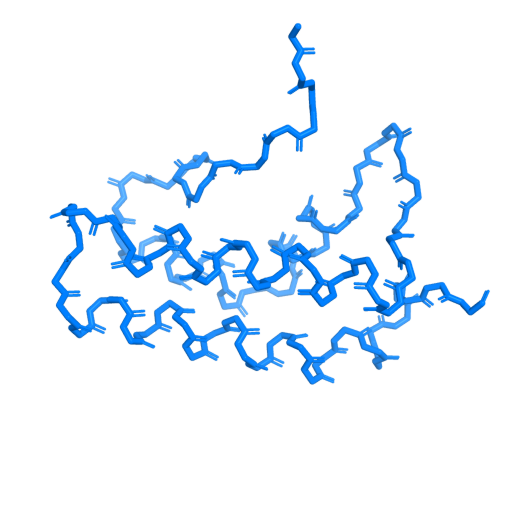1
ATOM 658 C C . SER A 1 84 ? 7.503 -6.912 -10.598 1.00 90.25 84 SER A C 1
ATOM 660 O O . SER A 1 84 ? 6.563 -7.497 -11.131 1.00 90.25 84 SER A O 1
ATOM 662 N N . GLY A 1 85 ? 8.517 -6.414 -11.314 1.00 89.25 85 GLY A N 1
ATOM 663 C CA . GLY A 1 85 ? 8.526 -6.354 -12.780 1.00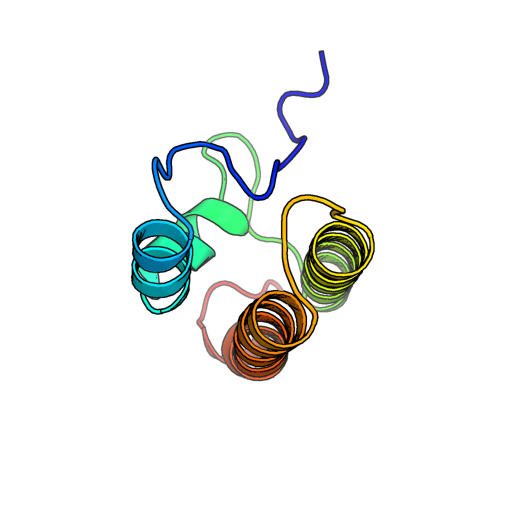 89.25 85 GLY A CA 1
ATOM 664 C C . GLY A 1 85 ? 7.621 -5.264 -13.376 1.00 89.25 85 GLY A C 1
ATOM 665 O O . GLY A 1 85 ? 7.602 -5.104 -14.594 1.00 89.25 85 GLY A O 1
ATOM 666 N N . LEU A 1 86 ? 6.894 -4.501 -12.546 1.00 88.06 86 LEU A N 1
ATOM 667 C CA . LEU A 1 86 ? 6.102 -3.340 -12.976 1.00 88.06 86 LEU A CA 1
ATOM 668 C C . LEU A 1 86 ? 6.918 -2.044 -12.987 1.00 88.06 86 LEU A C 1
ATOM 670 O O . LEU A 1 86 ? 6.637 -1.155 -13.788 1.00 88.06 86 LEU A O 1
ATOM 674 N N . CYS A 1 87 ? 7.897 -1.926 -12.084 1.00 90.44 87 CYS A N 1
ATOM 675 C CA . CYS A 1 87 ? 8.686 -0.713 -11.912 1.00 90.44 87 CYS A CA 1
ATOM 676 C C . CYS A 1 87 ? 9.425 -0.361 -13.204 1.00 90.44 87 CYS A C 1
ATOM 678 O O . CYS A 1 87 ? 10.214 -1.154 -13.719 1.00 90.44 87 CYS A O 1
ATOM 680 N N . ARG A 1 88 ? 9.186 0.848 -13.715 1.00 78.06 88 ARG A N 1
ATOM 681 C CA . ARG A 1 88 ? 9.901 1.346 -14.890 1.00 78.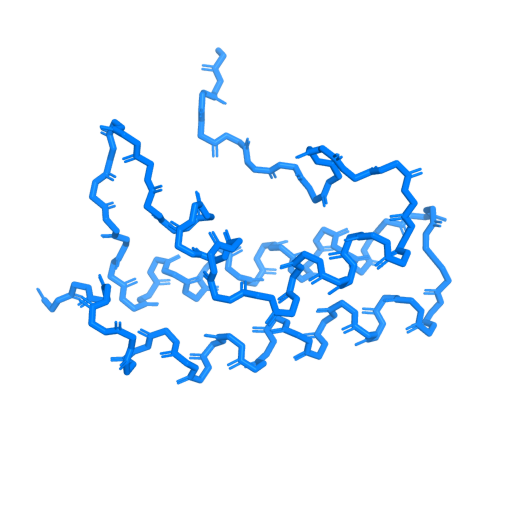06 88 ARG A CA 1
ATOM 682 C C . ARG A 1 88 ? 11.266 1.902 -14.483 1.00 78.06 88 ARG A C 1
ATOM 684 O O . ARG A 1 88 ? 11.370 2.590 -13.469 1.00 78.06 88 ARG A O 1
ATOM 691 N N . HIS A 1 89 ? 12.281 1.552 -15.270 1.00 70.75 89 HIS A N 1
ATOM 692 C CA . HIS A 1 89 ? 13.652 2.056 -15.174 1.00 70.75 89 HIS A CA 1
ATOM 693 C C . HIS A 1 89 ? 13.862 3.250 -16.103 1.00 70.75 89 HIS A C 1
ATOM 695 O O . HIS A 1 89 ? 13.225 3.262 -17.186 1.00 70.75 89 HIS A O 1
#

pLDDT: mean 85.01, std 13.91, range [37.69, 95.19]

Foldseek 3Di:
DPPLDDDLCVPDPDLVSSLVLLVDVVNVCCNQDDPVDAGEALVVLVVSLVVSLVNLVPDPVDDPVSSVSSNVSSVVVNVCVVVVVRHDD

Radius of gyration: 12.8 Å; chains: 1; bounding box: 32×24×35 Å

Sequence (89 aa):
MDACEVQLTSGSSSFQELVDDMAKDSYWIRFFCRPCCPAPDLEGAIKMLDKLAAEASSNEAFDDGQKQRIIALIEERKTWYPNSGLCRH

Secondary structure (DSSP, 8-state):
--TT---TTSS-SSHHHHHHHHTSHHHHHHHH-BTTBPPPBHHHHHHHHHHHHHHHHH-TTS-HHHHHHHHHHHHHHHHHGGGSS--B-